Protein AF-A0A4Q0SXQ3-F1 (afdb_monomer)

Mean predicted aligned error: 8.79 Å

Secondary structure (DSSP, 8-state):
-HHHHHTT-EEE---SSS--EEE---HHHHHHHHHHHHHTT-S---SS-S--------HHHHHTT--

Radius of gyration: 16.0 Å; Cα contacts (8 Å, |Δi|>4): 36; chains: 1; bounding box: 35×20×38 Å

Sequence (67 aa):
MERLREDGKVKPLVGVGCSPVLVDATREELMNRIGQGRRANLTSFPDKNGPISWPSFDMKAALAGAF

Foldseek 3Di:
DVVQVVVVQWAWDDDDPDTDTGGNDDPVRVVVVVVVCVVVVVDDDDPDDDDDDDDDDDPVCVVVVPD

Organism: NCBI:txid2479048

Nearest PDB structures (foldseek):
  7oz2-assembly1_B  TM=3.916E-01  e=5.457E+00  Human immunodeficiency virus type 1 BH10
  8vbf-assembly1_B  TM=3.551E-01  e=7.673E+00  Human immunodeficiency virus 1
  6vug-assembly1_B  TM=3.746E-01  e=8.793E+00  Human immunodeficiency virus 1

Structure (mmCIF, N/CA/C/O backbone):
data_AF-A0A4Q0SXQ3-F1
#
_entry.id   AF-A0A4Q0SXQ3-F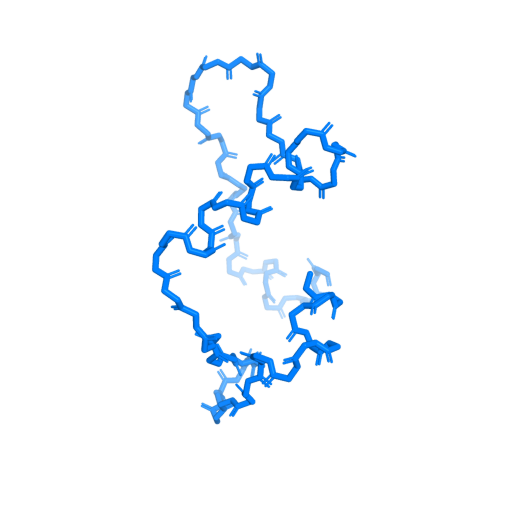1
#
loop_
_atom_site.group_PDB
_atom_site.id
_atom_site.type_symbol
_atom_site.label_atom_id
_atom_site.label_alt_id
_atom_site.label_comp_id
_atom_site.label_asym_id
_atom_site.label_entity_id
_atom_site.label_seq_id
_atom_site.pdbx_PDB_ins_code
_atom_site.Cartn_x
_atom_site.Cartn_y
_atom_site.Cartn_z
_atom_site.occupancy
_atom_site.B_iso_or_equiv
_atom_site.auth_seq_id
_atom_site.auth_comp_id
_atom_site.auth_asym_id
_atom_site.auth_atom_id
_atom_site.pdbx_PDB_model_num
ATOM 1 N N . MET A 1 1 ? -0.261 -7.017 0.455 1.00 65.94 1 MET A N 1
ATOM 2 C CA . MET A 1 1 ? -1.668 -6.811 0.044 1.00 65.94 1 MET A CA 1
ATOM 3 C C . MET A 1 1 ? -2.596 -7.894 0.576 1.00 65.94 1 MET A C 1
ATOM 5 O O . MET A 1 1 ? -3.694 -7.524 0.960 1.00 65.94 1 MET A O 1
ATOM 9 N N . GLU A 1 2 ? -2.159 -9.159 0.674 1.00 74.88 2 GLU A N 1
ATOM 10 C CA . GLU A 1 2 ? -2.914 -10.284 1.275 1.00 74.88 2 GLU A CA 1
ATOM 11 C C . GLU A 1 2 ? -3.696 -9.885 2.537 1.00 74.88 2 GLU A C 1
ATOM 13 O O . GLU A 1 2 ? -4.918 -9.833 2.519 1.00 74.88 2 GLU A O 1
ATOM 18 N N . ARG A 1 3 ? -2.991 -9.416 3.574 1.00 73.56 3 ARG A N 1
ATOM 19 C CA . ARG A 1 3 ? -3.600 -9.025 4.855 1.00 73.56 3 ARG A CA 1
ATOM 20 C C . ARG A 1 3 ? -4.649 -7.918 4.758 1.00 73.56 3 ARG A C 1
ATOM 22 O O . ARG A 1 3 ? -5.600 -7.908 5.516 1.00 73.56 3 ARG A O 1
ATOM 29 N N . LEU A 1 4 ? -4.494 -6.962 3.839 1.00 79.38 4 LEU A N 1
ATOM 30 C CA . LEU A 1 4 ? -5.505 -5.908 3.662 1.00 79.38 4 LEU A CA 1
ATOM 31 C C . LEU A 1 4 ? -6.780 -6.459 3.011 1.00 79.38 4 LEU A C 1
ATOM 33 O O . LEU A 1 4 ? -7.862 -5.937 3.265 1.00 79.38 4 LEU A O 1
ATOM 37 N N . ARG A 1 5 ? -6.648 -7.491 2.168 1.00 80.62 5 ARG A N 1
ATOM 38 C CA . ARG A 1 5 ? -7.788 -8.205 1.585 1.00 80.62 5 ARG A CA 1
ATOM 39 C C . ARG A 1 5 ? -8.469 -9.084 2.631 1.00 80.62 5 ARG A C 1
ATOM 41 O O . ARG A 1 5 ? -9.687 -9.029 2.725 1.00 80.62 5 ARG A O 1
ATOM 48 N N . GLU A 1 6 ? -7.693 -9.816 3.433 1.00 83.88 6 GLU A N 1
ATOM 49 C CA . GLU A 1 6 ? -8.197 -10.614 4.564 1.00 83.88 6 GLU A CA 1
ATOM 50 C C . GLU A 1 6 ? -8.972 -9.746 5.566 1.00 83.88 6 GLU A C 1
ATOM 52 O O . GLU A 1 6 ? -10.061 -10.116 5.991 1.00 83.88 6 GLU A O 1
ATOM 57 N N . ASP A 1 7 ? -8.466 -8.545 5.860 1.00 83.56 7 ASP A N 1
ATOM 58 C CA . ASP A 1 7 ? -9.108 -7.586 6.767 1.00 83.56 7 ASP A CA 1
ATOM 59 C C . ASP A 1 7 ? -10.328 -6.865 6.146 1.00 83.56 7 ASP A C 1
ATOM 61 O O . ASP A 1 7 ? -10.884 -5.954 6.760 1.00 83.56 7 ASP A O 1
ATOM 65 N N . GLY A 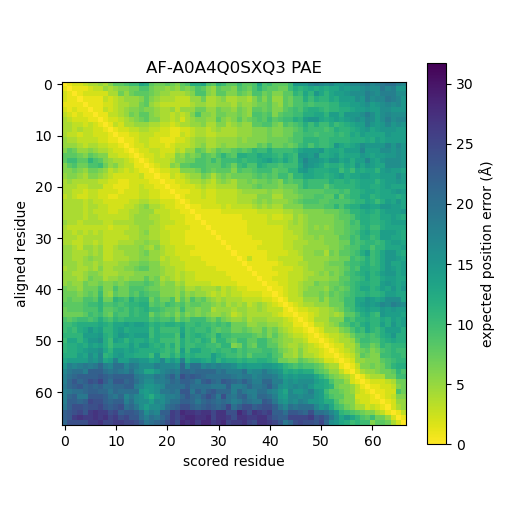1 8 ? -10.721 -7.188 4.906 1.00 84.88 8 GLY A N 1
ATOM 66 C CA . GLY A 1 8 ? -11.844 -6.542 4.212 1.00 84.88 8 GLY A CA 1
ATOM 67 C C . GLY A 1 8 ? -11.621 -5.060 3.876 1.00 84.88 8 GLY A C 1
ATOM 68 O O . GLY A 1 8 ? -12.559 -4.353 3.507 1.00 84.88 8 GLY A O 1
ATOM 69 N N . LYS A 1 9 ? -10.379 -4.570 3.979 1.00 87.75 9 LYS A N 1
ATOM 70 C CA . LYS A 1 9 ? -10.015 -3.162 3.752 1.00 87.75 9 LYS A CA 1
ATOM 71 C C . LYS A 1 9 ? -9.774 -2.825 2.281 1.00 87.75 9 LYS A C 1
ATOM 73 O O . LYS A 1 9 ? -9.504 -1.671 1.970 1.00 87.75 9 LYS A O 1
ATOM 78 N N . VAL A 1 10 ? -9.845 -3.796 1.370 1.00 90.75 10 VAL A N 1
ATOM 79 C CA . VAL A 1 10 ? -9.622 -3.596 -0.072 1.00 90.75 10 VAL A CA 1
ATOM 80 C C . VAL A 1 10 ? -10.949 -3.672 -0.814 1.00 90.75 10 VAL A C 1
ATOM 82 O O . VAL A 1 10 ? -11.577 -4.726 -0.858 1.00 90.75 10 VAL A O 1
ATOM 85 N N . LYS A 1 11 ? -11.350 -2.566 -1.443 1.00 91.56 11 LYS A N 1
ATOM 86 C CA . LYS A 1 11 ? -12.555 -2.479 -2.275 1.00 91.56 11 LYS A CA 1
ATOM 87 C C . LYS A 1 11 ? -12.145 -2.300 -3.742 1.00 91.56 11 LYS A C 1
ATOM 89 O O . LYS A 1 11 ? -11.351 -1.401 -4.026 1.00 91.56 11 LYS A O 1
ATOM 94 N N . PRO A 1 12 ? -12.627 -3.133 -4.678 1.00 89.94 12 PRO A N 1
ATOM 95 C CA . PRO A 1 12 ? -12.313 -2.959 -6.091 1.00 8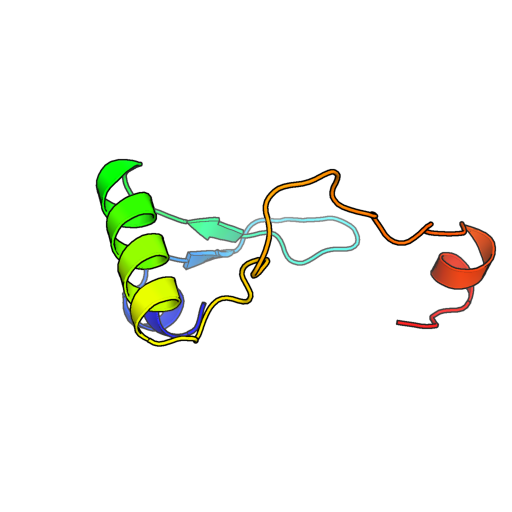9.94 12 PRO A CA 1
ATOM 96 C C . PRO A 1 12 ? -12.908 -1.651 -6.618 1.00 89.94 12 PRO A C 1
ATOM 98 O O . PRO A 1 12 ? -13.996 -1.243 -6.211 1.00 89.94 12 PRO A O 1
ATOM 101 N N . LEU A 1 13 ? -12.191 -1.008 -7.535 1.00 91.62 13 LEU A N 1
ATOM 102 C CA . LEU A 1 13 ? -12.658 0.162 -8.269 1.00 91.62 13 LEU A CA 1
ATOM 103 C C . LEU A 1 13 ? -12.750 -0.166 -9.761 1.00 91.62 13 LEU A C 1
ATOM 105 O O . LEU A 1 13 ? -12.026 -1.021 -10.272 1.00 91.62 13 LEU A O 1
ATOM 109 N N . VAL A 1 14 ? -13.631 0.539 -10.468 1.00 91.00 14 VAL A N 1
ATOM 110 C CA . VAL A 1 14 ? -13.696 0.463 -11.932 1.00 91.00 14 VAL A CA 1
ATOM 111 C C . VAL A 1 14 ? -12.463 1.162 -12.508 1.00 91.00 14 VAL A C 1
ATOM 113 O O . VAL A 1 14 ? -12.179 2.305 -12.153 1.00 91.00 14 VAL A O 1
ATOM 116 N N . GLY A 1 15 ? -11.732 0.478 -13.390 1.00 84.94 15 GLY A N 1
ATOM 117 C CA . GLY A 1 15 ? -10.540 1.005 -14.056 1.00 84.94 15 GLY A CA 1
ATOM 118 C C . GLY A 1 15 ? -10.449 0.562 -15.511 1.00 84.94 15 GLY A C 1
ATOM 119 O O . GLY A 1 15 ? -10.978 -0.482 -15.888 1.00 84.94 15 GLY A O 1
ATOM 120 N N . VAL A 1 16 ? -9.770 1.364 -16.331 1.00 85.56 16 VAL A N 1
ATOM 121 C CA . VAL A 1 16 ? -9.463 1.041 -17.731 1.00 85.56 16 VAL A CA 1
ATOM 122 C C . VAL A 1 16 ? -7.985 0.679 -17.815 1.00 85.56 16 VAL A C 1
ATOM 124 O O . VAL A 1 16 ? -7.136 1.474 -17.424 1.00 85.56 16 VAL A O 1
ATOM 127 N N . GLY A 1 17 ? -7.675 -0.527 -18.297 1.00 84.19 17 GLY A N 1
ATOM 128 C CA . GLY A 1 17 ? -6.292 -1.000 -18.445 1.00 84.19 17 GLY A CA 1
ATOM 129 C C . GLY A 1 17 ? -5.566 -1.322 -17.130 1.00 84.19 17 GLY A C 1
ATOM 130 O O . GLY A 1 17 ? -4.360 -1.542 -17.144 1.00 84.19 17 GLY A O 1
ATOM 131 N N . CYS A 1 18 ? -6.268 -1.355 -15.993 1.00 85.19 18 CYS A N 1
ATOM 132 C CA . CYS A 1 18 ? -5.708 -1.735 -14.696 1.00 85.19 18 CYS A CA 1
ATOM 133 C C . CYS A 1 18 ? -6.789 -2.307 -13.762 1.00 85.19 18 CYS A C 1
ATOM 135 O O . CYS A 1 18 ? -7.979 -2.282 -14.078 1.00 85.19 18 CYS A O 1
ATOM 137 N N . SER A 1 19 ? 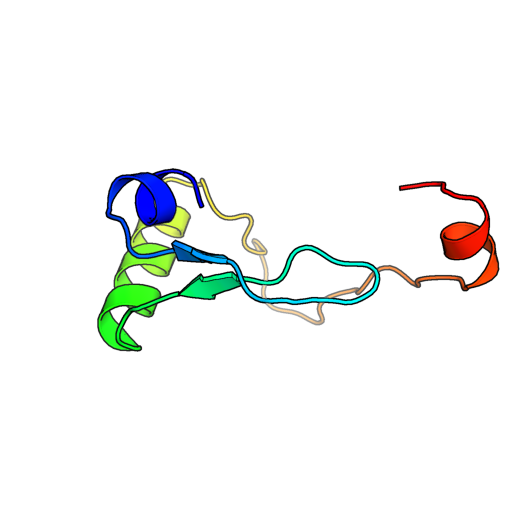-6.378 -2.813 -12.596 1.00 87.94 19 SER A N 1
ATOM 138 C CA . SER A 1 19 ? -7.282 -3.284 -11.534 1.00 87.94 19 SER A CA 1
ATOM 139 C C . SER A 1 19 ? -7.124 -2.412 -10.282 1.00 87.94 19 SER A C 1
ATOM 141 O O . SER A 1 19 ? -6.461 -2.825 -9.326 1.00 87.94 19 SER A O 1
ATOM 143 N N . PRO A 1 20 ? -7.659 -1.176 -10.288 1.00 91.69 20 PRO A N 1
ATOM 144 C CA . PRO A 1 20 ? -7.486 -0.257 -9.177 1.00 91.69 20 PRO A CA 1
ATOM 145 C C . PRO A 1 20 ? -8.288 -0.722 -7.959 1.00 91.69 20 PRO A C 1
ATOM 147 O O . PRO A 1 20 ? -9.329 -1.371 -8.072 1.00 91.69 20 PRO A O 1
ATOM 150 N N . VAL A 1 21 ? -7.802 -0.362 -6.773 1.00 91.69 21 VAL A N 1
ATOM 151 C CA . VAL A 1 21 ? -8.463 -0.671 -5.504 1.00 91.69 21 VAL A CA 1
ATOM 152 C C . VAL A 1 21 ? -8.454 0.541 -4.582 1.00 91.69 21 VAL A C 1
ATOM 154 O O . VAL A 1 21 ? -7.482 1.293 -4.541 1.00 91.69 21 VAL A O 1
ATOM 157 N N . LEU A 1 22 ? -9.526 0.705 -3.814 1.00 90.38 22 LEU A N 1
ATOM 158 C CA . LEU A 1 22 ? -9.594 1.602 -2.671 1.00 90.38 22 LEU A CA 1
ATOM 159 C C . LEU A 1 22 ? -9.162 0.829 -1.424 1.00 90.38 22 LEU A C 1
ATOM 161 O O . LEU A 1 22 ? -9.670 -0.263 -1.165 1.00 90.38 22 LEU A O 1
ATOM 165 N N . VAL A 1 23 ? -8.248 1.407 -0.648 1.00 91.56 23 VAL A N 1
ATOM 166 C CA . VAL A 1 23 ? -7.864 0.872 0.661 1.00 91.56 23 VAL A CA 1
ATOM 167 C C . VAL A 1 23 ? -8.514 1.720 1.748 1.00 91.56 23 VAL A C 1
ATOM 169 O O . VAL A 1 23 ? -8.228 2.909 1.861 1.00 91.56 23 VAL A O 1
ATOM 172 N N . ASP A 1 24 ? -9.389 1.103 2.533 1.00 93.38 24 ASP A N 1
ATOM 173 C CA . ASP A 1 24 ? -10.129 1.730 3.627 1.00 93.38 24 ASP A CA 1
ATOM 174 C C . ASP A 1 24 ? -9.284 1.705 4.911 1.00 93.38 24 ASP A C 1
ATOM 176 O O . ASP A 1 24 ? -9.293 0.740 5.682 1.00 93.38 24 ASP A O 1
ATOM 180 N N . ALA A 1 25 ? -8.436 2.721 5.074 1.00 90.81 25 ALA A N 1
ATOM 181 C CA . ALA A 1 25 ? -7.533 2.844 6.211 1.00 90.81 25 ALA A CA 1
ATOM 182 C C . ALA A 1 25 ? -7.126 4.299 6.458 1.00 90.81 25 ALA A C 1
ATOM 184 O O . ALA A 1 25 ? -7.028 5.104 5.529 1.00 90.81 25 ALA A O 1
ATOM 185 N N . THR A 1 26 ? -6.812 4.628 7.710 1.00 93.38 26 THR A N 1
ATOM 186 C CA . THR A 1 26 ? -6.213 5.926 8.036 1.00 93.38 26 THR A CA 1
ATOM 187 C C . THR A 1 26 ? -4.734 5.960 7.646 1.00 93.38 26 THR A C 1
ATOM 189 O O . THR A 1 26 ? -4.069 4.930 7.485 1.00 93.38 26 THR A O 1
ATOM 192 N N . ARG A 1 27 ? -4.173 7.170 7.549 1.00 93.25 27 ARG A N 1
ATOM 193 C CA . ARG A 1 27 ? -2.731 7.362 7.339 1.00 93.25 27 ARG A CA 1
ATOM 194 C C . ARG A 1 27 ? -1.900 6.629 8.395 1.00 93.25 27 ARG A C 1
ATOM 196 O O . ARG A 1 27 ? -0.913 5.991 8.046 1.00 93.25 27 ARG A O 1
ATOM 203 N N . GLU A 1 28 ? -2.273 6.728 9.667 1.00 94.81 28 GLU A N 1
ATOM 204 C CA . GLU A 1 28 ? -1.529 6.106 10.769 1.00 94.81 28 GLU A CA 1
ATOM 205 C C . GLU A 1 28 ? -1.562 4.581 10.684 1.00 94.81 28 GLU A C 1
ATOM 207 O O . GLU A 1 28 ? -0.520 3.936 10.812 1.00 94.81 28 GLU A O 1
ATOM 212 N N . GLU A 1 29 ? -2.727 4.003 10.382 1.00 90.56 29 GLU A N 1
ATOM 213 C CA . GLU A 1 29 ? -2.866 2.562 10.164 1.00 90.56 29 GLU A CA 1
ATOM 214 C C . GLU A 1 29 ? -1.985 2.079 9.006 1.00 90.56 29 GLU A C 1
ATOM 216 O O . GLU A 1 29 ? -1.285 1.069 9.134 1.00 90.56 29 GLU A O 1
ATOM 221 N N . LEU A 1 30 ? -1.984 2.809 7.885 1.00 90.38 30 LEU A N 1
ATOM 222 C CA . LEU A 1 30 ? -1.153 2.491 6.724 1.00 90.38 30 LEU A CA 1
ATOM 223 C C . LEU A 1 30 ? 0.336 2.584 7.058 1.00 90.38 30 LEU A C 1
ATOM 225 O O . LEU A 1 30 ? 1.088 1.653 6.771 1.00 90.38 30 LEU A O 1
ATOM 229 N N . MET A 1 31 ? 0.767 3.664 7.709 1.00 92.56 31 MET A N 1
ATOM 230 C CA . MET A 1 31 ? 2.169 3.860 8.081 1.00 92.56 31 MET A CA 1
ATOM 231 C C . MET A 1 31 ? 2.658 2.797 9.066 1.00 92.56 31 MET A C 1
ATOM 233 O O . MET A 1 31 ? 3.767 2.280 8.908 1.00 92.56 31 MET A O 1
ATOM 237 N N . ASN A 1 32 ? 1.831 2.419 10.045 1.00 91.69 32 ASN A N 1
ATOM 238 C CA . ASN A 1 32 ? 2.165 1.346 10.975 1.00 91.69 32 ASN A CA 1
ATOM 239 C C . ASN A 1 32 ? 2.355 0.014 10.230 1.00 91.69 32 ASN A C 1
ATOM 241 O O . ASN A 1 32 ? 3.370 -0.662 10.409 1.00 91.69 32 ASN A O 1
ATOM 245 N N . ARG A 1 33 ? 1.437 -0.324 9.314 1.00 86.44 33 ARG A N 1
ATOM 246 C CA . ARG A 1 33 ? 1.529 -1.541 8.491 1.00 86.44 33 ARG A CA 1
ATOM 247 C C . ARG A 1 33 ? 2.756 -1.551 7.583 1.00 86.44 33 ARG A C 1
ATOM 249 O O . ARG A 1 33 ? 3.447 -2.566 7.525 1.00 86.44 33 ARG A O 1
ATOM 256 N N . ILE A 1 34 ? 3.072 -0.436 6.922 1.00 88.44 34 ILE A N 1
ATOM 257 C CA . ILE A 1 34 ? 4.297 -0.300 6.115 1.00 88.44 34 ILE A CA 1
ATOM 258 C C . ILE A 1 34 ? 5.530 -0.538 6.995 1.00 88.44 34 ILE A C 1
ATOM 260 O O . ILE A 1 34 ? 6.425 -1.298 6.624 1.00 88.44 34 ILE A O 1
ATOM 264 N N . GLY A 1 35 ? 5.554 0.052 8.193 1.00 90.19 35 GLY A N 1
ATOM 265 C CA . GLY A 1 35 ? 6.629 -0.147 9.159 1.00 90.19 35 GLY A CA 1
ATOM 266 C 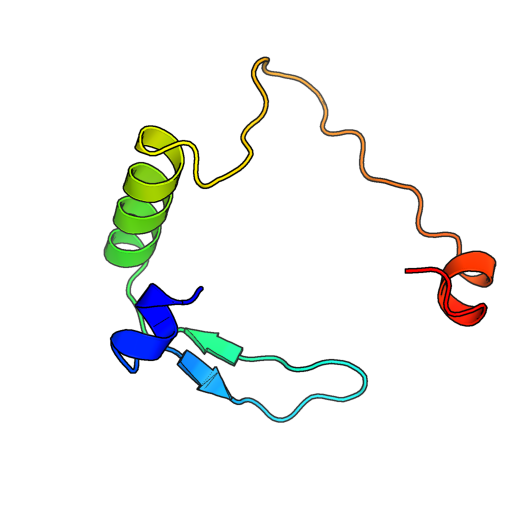C . GLY A 1 35 ? 6.776 -1.604 9.610 1.00 90.19 35 GLY A C 1
ATOM 267 O O . GLY A 1 35 ? 7.897 -2.089 9.747 1.00 90.19 35 GLY A O 1
ATOM 268 N N . GLN A 1 36 ? 5.673 -2.321 9.833 1.00 90.25 36 GLN A N 1
ATOM 269 C CA . GLN A 1 36 ? 5.692 -3.753 10.156 1.00 90.25 36 GLN A CA 1
ATOM 270 C C . GLN A 1 36 ? 6.233 -4.590 8.991 1.00 90.25 36 GLN A C 1
ATOM 272 O O . GLN A 1 36 ? 7.109 -5.424 9.205 1.00 90.25 36 GLN A O 1
ATOM 277 N N . GLY A 1 37 ? 5.770 -4.330 7.763 1.00 88.44 37 GLY A N 1
ATOM 278 C CA . GLY A 1 37 ? 6.252 -5.011 6.557 1.00 88.44 37 GLY A CA 1
ATOM 279 C C . GLY A 1 37 ? 7.751 -4.817 6.340 1.00 88.44 37 GLY A C 1
ATOM 280 O O . GLY A 1 37 ? 8.466 -5.785 6.095 1.00 88.44 37 GLY A O 1
ATOM 281 N N . ARG A 1 38 ? 8.252 -3.592 6.545 1.00 88.44 38 ARG A N 1
ATOM 282 C CA . ARG A 1 38 ? 9.690 -3.299 6.499 1.00 88.44 38 ARG A CA 1
ATOM 283 C C . ARG A 1 38 ? 10.473 -4.081 7.556 1.00 88.44 38 ARG A C 1
ATOM 285 O O . ARG A 1 38 ? 11.474 -4.694 7.220 1.00 88.44 38 ARG A O 1
ATOM 292 N N . ARG A 1 39 ? 10.031 -4.084 8.822 1.00 89.94 39 ARG A N 1
ATOM 293 C CA . ARG A 1 39 ? 10.710 -4.836 9.901 1.00 89.94 39 ARG A CA 1
ATOM 294 C C . ARG A 1 39 ? 10.736 -6.343 9.637 1.00 89.94 39 ARG A C 1
ATOM 296 O O . ARG A 1 39 ? 11.686 -7.005 10.028 1.00 89.94 39 ARG A O 1
ATOM 303 N N . ALA A 1 40 ? 9.707 -6.861 8.973 1.00 90.25 40 ALA A N 1
ATOM 304 C CA . ALA A 1 40 ? 9.614 -8.258 8.566 1.00 90.25 40 ALA A CA 1
ATOM 305 C C . ALA A 1 40 ? 10.324 -8.564 7.230 1.00 90.25 40 ALA A C 1
ATOM 307 O O . ALA A 1 40 ? 10.202 -9.681 6.739 1.00 90.25 40 ALA A O 1
ATOM 308 N N . ASN A 1 41 ? 11.028 -7.596 6.623 1.00 87.38 41 ASN A N 1
ATOM 309 C CA . ASN A 1 41 ? 11.653 -7.709 5.296 1.00 87.38 41 ASN A CA 1
ATOM 310 C C . ASN A 1 41 ? 10.685 -8.127 4.168 1.00 87.38 41 ASN A C 1
ATOM 312 O O . ASN A 1 41 ? 11.095 -8.696 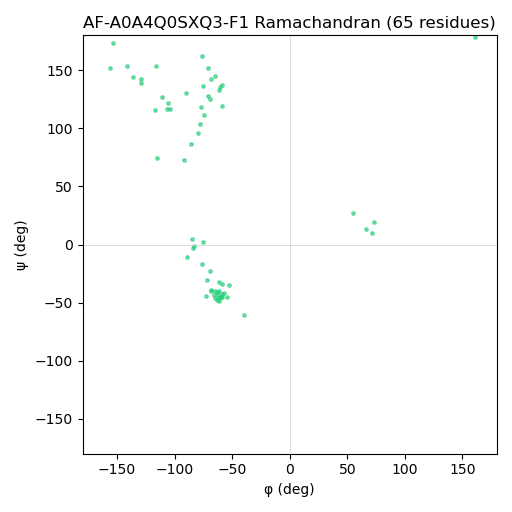3.162 1.00 87.38 41 ASN A O 1
ATOM 316 N N . LEU A 1 42 ? 9.393 -7.822 4.316 1.00 86.38 42 LEU A N 1
ATOM 317 C CA . LEU A 1 42 ? 8.357 -8.081 3.307 1.00 86.38 42 LEU A CA 1
ATOM 318 C C . LEU A 1 42 ? 8.190 -6.921 2.318 1.00 86.38 42 LEU A C 1
ATOM 320 O O . LEU A 1 42 ? 7.491 -7.053 1.316 1.00 86.38 42 LEU A O 1
ATOM 324 N N . THR A 1 43 ? 8.804 -5.776 2.613 1.00 80.69 43 THR A N 1
ATOM 325 C CA . THR A 1 43 ? 8.810 -4.597 1.748 1.00 80.69 43 THR A CA 1
ATOM 326 C C . THR A 1 43 ? 10.244 -4.323 1.331 1.00 80.69 43 THR A C 1
ATOM 328 O O . THR A 1 43 ? 11.065 -3.982 2.183 1.00 80.69 43 THR A O 1
ATOM 331 N N . SER A 1 44 ? 10.544 -4.434 0.035 1.00 79.31 44 SER A N 1
ATOM 332 C CA . SER A 1 44 ? 11.837 -4.011 -0.504 1.00 79.31 44 SER A CA 1
ATOM 333 C C . SER A 1 44 ? 12.044 -2.528 -0.213 1.00 79.31 44 SER A C 1
ATOM 335 O O . SER A 1 44 ? 11.249 -1.683 -0.628 1.00 79.31 44 SER A O 1
ATOM 337 N N . PHE A 1 45 ? 13.099 -2.216 0.531 1.00 80.31 45 PHE A N 1
ATOM 338 C CA . PHE A 1 45 ? 13.491 -0.854 0.856 1.00 80.31 45 PHE A CA 1
ATOM 339 C C . PHE A 1 45 ? 14.977 -0.694 0.523 1.00 80.31 45 PHE A C 1
ATOM 341 O O . PHE A 1 45 ? 15.734 -1.626 0.784 1.00 80.31 45 PHE A O 1
ATOM 348 N N . PRO A 1 46 ? 15.412 0.436 -0.055 1.00 82.69 46 PRO A N 1
ATOM 349 C CA . PRO A 1 46 ? 16.817 0.627 -0.392 1.00 82.69 46 PRO A CA 1
ATOM 350 C C . PRO A 1 46 ? 17.718 0.563 0.846 1.00 82.69 46 PRO A C 1
ATOM 352 O O . PRO A 1 46 ? 17.435 1.206 1.858 1.00 82.69 46 PRO A O 1
ATOM 355 N N . ASP A 1 47 ? 18.841 -0.149 0.742 1.00 81.62 47 ASP A N 1
ATOM 356 C CA . ASP A 1 47 ? 19.836 -0.236 1.822 1.00 81.62 47 ASP A CA 1
ATOM 357 C C . ASP A 1 47 ? 20.577 1.087 2.051 1.00 81.62 47 ASP A C 1
ATOM 359 O O . ASP A 1 47 ? 21.147 1.328 3.116 1.00 81.62 47 ASP A O 1
ATOM 363 N N . LYS A 1 48 ? 20.604 1.947 1.027 1.00 85.00 48 LYS A N 1
ATOM 364 C CA . LYS A 1 48 ? 21.320 3.221 1.031 1.00 85.00 48 LYS A CA 1
ATOM 365 C C . LYS A 1 48 ? 20.403 4.348 0.587 1.00 85.00 48 LYS A C 1
ATOM 367 O O . LYS A 1 48 ? 19.609 4.195 -0.339 1.00 85.00 48 LYS A O 1
ATOM 372 N N . ASN A 1 49 ? 20.577 5.502 1.222 1.00 85.56 49 ASN A N 1
ATOM 373 C CA . ASN A 1 49 ? 19.969 6.742 0.764 1.00 85.56 49 ASN A CA 1
ATOM 374 C C . ASN A 1 49 ? 20.609 7.176 -0.559 1.00 85.56 49 ASN A C 1
ATOM 376 O O . ASN A 1 49 ? 21.820 7.048 -0.745 1.00 85.56 49 ASN A O 1
ATOM 380 N N . GLY A 1 50 ? 19.797 7.720 -1.459 1.00 86.19 50 GLY A N 1
ATOM 381 C CA . GLY A 1 50 ? 20.251 8.187 -2.759 1.00 86.19 50 GLY A CA 1
ATOM 382 C C . GLY A 1 50 ? 19.099 8.329 -3.750 1.00 86.19 50 GLY A C 1
ATOM 383 O O . GLY A 1 50 ? 17.947 8.050 -3.406 1.00 86.19 50 GLY A O 1
ATOM 384 N N . PRO A 1 51 ? 19.394 8.779 -4.976 1.00 84.75 51 PRO A N 1
ATOM 385 C CA . PRO A 1 51 ? 18.405 8.839 -6.040 1.00 84.75 51 PRO A CA 1
ATOM 386 C C . PRO A 1 51 ? 17.871 7.438 -6.360 1.00 84.75 51 PRO A C 1
ATOM 388 O O . PRO A 1 51 ? 18.634 6.487 -6.527 1.00 84.75 51 PRO A O 1
ATOM 391 N N . ILE A 1 52 ? 16.547 7.322 -6.469 1.00 79.19 52 ILE A N 1
ATOM 392 C CA . ILE A 1 52 ? 15.897 6.112 -6.974 1.00 79.19 52 ILE A CA 1
ATOM 393 C C . ILE A 1 52 ? 16.048 6.118 -8.495 1.00 79.19 52 ILE A C 1
ATOM 395 O O . ILE A 1 52 ? 15.556 7.026 -9.167 1.00 79.19 52 ILE A O 1
ATOM 399 N N . SER A 1 53 ? 16.731 5.109 -9.037 1.00 75.75 53 SER A N 1
ATOM 400 C CA . SER A 1 53 ? 16.736 4.864 -10.478 1.00 75.75 53 SER A CA 1
ATOM 401 C C . SER A 1 53 ? 15.425 4.181 -10.845 1.00 75.75 53 SER A C 1
ATOM 403 O O . SER A 1 53 ? 15.214 3.005 -10.548 1.00 75.75 53 SER A O 1
ATOM 405 N N . TRP A 1 54 ? 14.512 4.947 -11.432 1.00 77.06 54 TRP A N 1
ATOM 406 C CA . TRP A 1 54 ? 13.289 4.389 -11.986 1.00 77.06 54 TRP A CA 1
ATOM 407 C C . TRP A 1 54 ? 13.613 3.682 -13.305 1.00 77.06 54 TRP A C 1
ATOM 409 O O . TRP A 1 54 ? 14.360 4.241 -14.113 1.00 77.06 54 TRP A O 1
ATOM 419 N N . PRO A 1 55 ? 13.071 2.478 -13.551 1.00 71.81 55 PRO A N 1
ATOM 420 C CA . PRO A 1 55 ? 13.223 1.836 -14.848 1.00 71.81 55 PRO A CA 1
ATOM 421 C C . PRO A 1 55 ? 12.631 2.736 -15.940 1.00 71.81 55 PRO A C 1
ATOM 423 O O . PRO A 1 55 ? 11.562 3.324 -15.759 1.00 71.81 55 PRO A O 1
ATOM 426 N N . SER A 1 56 ? 13.319 2.862 -17.079 1.00 74.44 56 SER A N 1
ATOM 427 C CA . SER A 1 56 ? 12.756 3.570 -18.227 1.00 74.44 56 SER A CA 1
ATOM 428 C C . SER A 1 56 ? 11.689 2.689 -18.867 1.00 74.44 56 SER A C 1
ATOM 430 O O . SER A 1 56 ? 12.000 1.651 -19.452 1.00 74.44 56 SER A O 1
ATOM 432 N N . PHE A 1 57 ? 10.432 3.099 -18.771 1.00 70.44 57 PHE A N 1
ATOM 433 C CA . PHE A 1 57 ? 9.356 2.459 -19.513 1.00 70.44 57 PHE A CA 1
ATOM 434 C C . PHE A 1 57 ? 9.386 2.975 -20.953 1.00 70.44 57 PHE A C 1
ATOM 436 O O . PHE A 1 57 ? 8.866 4.049 -21.249 1.00 70.44 57 PHE A O 1
ATOM 443 N N . ASP A 1 58 ? 10.034 2.231 -21.850 1.00 76.25 58 ASP A N 1
ATOM 444 C CA . ASP A 1 58 ? 9.877 2.465 -23.283 1.00 76.25 58 ASP A CA 1
ATOM 445 C C . ASP A 1 58 ? 8.453 2.061 -23.688 1.00 76.25 58 ASP A C 1
ATOM 447 O O . ASP A 1 58 ? 8.024 0.926 -23.458 1.00 76.25 58 ASP A O 1
ATOM 451 N N . MET A 1 59 ? 7.722 2.988 -24.311 1.00 71.88 59 MET A N 1
ATOM 452 C CA . MET A 1 59 ? 6.393 2.730 -24.870 1.00 71.88 59 MET A CA 1
ATOM 453 C C . MET A 1 59 ? 6.401 1.519 -25.803 1.00 71.88 59 MET A C 1
ATOM 455 O O . MET A 1 59 ? 5.440 0.755 -25.815 1.00 71.88 59 MET A O 1
ATOM 459 N N . LYS A 1 60 ? 7.487 1.294 -26.549 1.00 72.56 60 LYS A N 1
ATOM 460 C CA . LYS A 1 60 ? 7.590 0.150 -27.456 1.00 72.56 60 LYS A CA 1
ATOM 461 C C . LYS A 1 60 ? 7.672 -1.181 -26.704 1.00 72.56 60 LYS A C 1
ATOM 463 O O . LYS A 1 60 ? 7.032 -2.141 -27.121 1.00 72.56 60 LYS A O 1
ATOM 468 N N . ALA A 1 61 ? 8.399 -1.231 -25.588 1.00 67.88 61 ALA A N 1
ATOM 469 C CA . ALA A 1 61 ? 8.468 -2.412 -24.726 1.00 67.88 61 ALA A CA 1
ATOM 470 C C . ALA A 1 61 ? 7.130 -2.671 -24.014 1.00 67.88 61 ALA A C 1
ATOM 472 O O . ALA A 1 61 ? 6.666 -3.809 -23.962 1.00 67.88 61 ALA A O 1
ATOM 473 N N . ALA A 1 62 ? 6.466 -1.605 -23.553 1.00 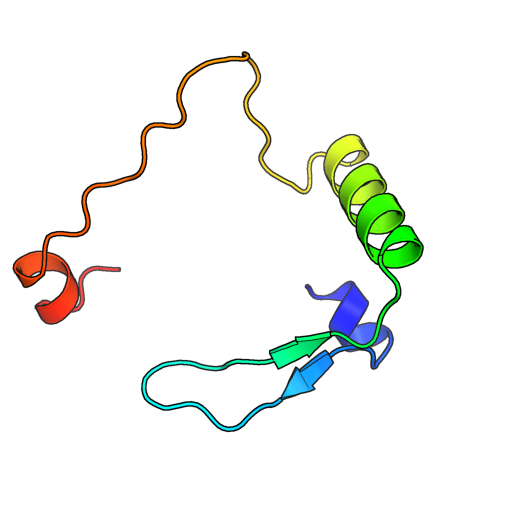67.44 62 ALA A N 1
ATOM 474 C CA . ALA A 1 62 ? 5.161 -1.703 -22.904 1.00 67.44 62 ALA A CA 1
ATOM 475 C C . ALA A 1 62 ? 4.059 -2.202 -23.848 1.00 67.44 62 ALA A C 1
ATOM 477 O O . ALA A 1 62 ? 3.238 -3.031 -23.462 1.00 67.44 62 ALA A O 1
ATOM 478 N N . LEU A 1 63 ? 4.068 -1.747 -25.102 1.00 70.00 63 LEU A N 1
ATOM 479 C CA . LEU A 1 63 ? 3.121 -2.189 -26.128 1.00 70.00 63 LEU A CA 1
ATOM 480 C C . LEU A 1 63 ? 3.447 -3.583 -26.690 1.00 70.00 63 LEU A C 1
ATOM 482 O O . LEU A 1 63 ? 2.576 -4.209 -27.288 1.00 70.00 63 LEU A O 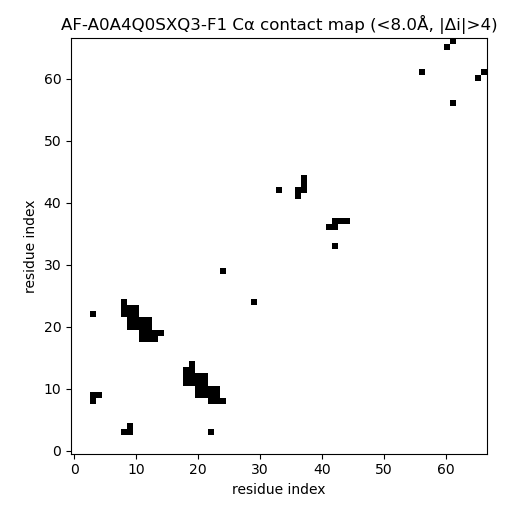1
ATOM 486 N N . ALA A 1 64 ? 4.668 -4.08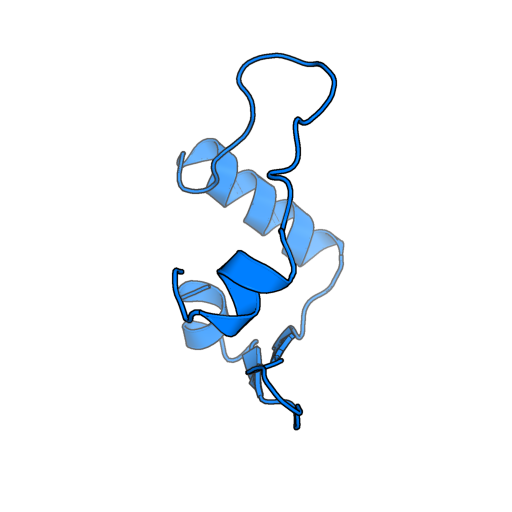5 -26.487 1.00 74.38 64 ALA A N 1
ATOM 487 C CA . ALA A 1 64 ? 5.079 -5.429 -26.892 1.00 74.38 64 ALA A CA 1
ATOM 488 C C . ALA A 1 64 ? 4.681 -6.529 -25.884 1.00 74.38 64 ALA A C 1
ATOM 490 O O . ALA A 1 64 ? 4.952 -7.700 -26.136 1.00 74.38 64 ALA A O 1
ATOM 491 N N . GLY A 1 65 ? 4.043 -6.176 -24.758 1.00 59.03 65 GLY A N 1
ATOM 492 C CA . GLY A 1 65 ? 3.583 -7.139 -23.749 1.00 59.03 65 GLY A CA 1
ATOM 493 C C . GLY A 1 65 ? 4.703 -7.759 -22.908 1.00 59.03 65 GLY A C 1
ATOM 494 O O . GLY A 1 65 ? 4.505 -8.814 -22.316 1.00 59.03 65 GLY A O 1
ATOM 495 N N . ALA A 1 66 ? 5.880 -7.132 -22.865 1.00 52.78 66 ALA A N 1
ATOM 496 C CA . ALA A 1 66 ? 7.027 -7.618 -22.107 1.00 52.78 66 ALA A CA 1
ATOM 497 C C . ALA A 1 66 ? 7.051 -7.020 -20.689 1.00 52.78 66 ALA A C 1
ATOM 499 O O . ALA A 1 66 ? 7.885 -6.163 -20.405 1.00 52.78 66 ALA A O 1
ATOM 500 N N . PHE A 1 67 ? 6.139 -7.471 -19.822 1.00 54.41 67 PHE A N 1
ATOM 501 C CA . PHE A 1 67 ? 6.232 -7.370 -18.358 1.00 54.41 67 PHE A CA 1
ATOM 502 C C . PHE A 1 67 ? 5.597 -8.598 -17.707 1.00 54.41 67 PHE A C 1
ATOM 504 O O . PHE A 1 67 ? 4.507 -9.003 -18.172 1.00 54.41 67 PHE A O 1
#

pLDDT: mean 82.7, std 9.52, range [52.78, 94.81]

Solvent-accessible surface area (backbone atoms only — not comparable to full-atom values): 4499 Å² total; per-residue (Å²): 110,67,68,43,52,75,70,66,27,55,42,83,45,94,56,84,99,55,86,46,66,48,69,72,68,53,71,67,60,50,52,53,50,52,52,50,32,43,78,69,68,73,42,94,68,80,95,64,92,74,87,82,84,72,81,83,80,50,68,70,49,62,74,67,66,74,125